Protein AF-A0A0G0XEZ7-F1 (afdb_monomer)

Solvent-accessible surface area (backbone atoms only — not comparable to full-atom values): 6282 Å² total; per-residue (Å²): 141,70,102,68,67,71,64,61,61,56,56,61,59,62,54,64,78,64,69,72,78,84,73,77,81,76,79,81,71,75,76,75,88,78,83,78,77,83,83,83,80,63,46,75,69,56,56,72,75,36,79,42,48,53,69,38,65,34,32,38,48,80,60,75,77,57,41,62,34,58,40,34,41,68,45,97,66,36,29,30,29,28,70,38,63,29,35,30,42,73,47,79,54,97,92,41,37,32,38,28,35,87

Foldseek 3Di:
DDPPPVVVVVVVVVVVVPPDDPPDDDPPPPPPPPDDDPDPPWAADADAFDKDAAFAFGGQDQPPLEDEDEQWDADPRRTITGRHIAGWDWDDDPNHIYIYGD

Mean predicted aligned error: 13.69 Å

Structure (mmCIF, N/CA/C/O backbone):
data_AF-A0A0G0XEZ7-F1
#
_entry.id   AF-A0A0G0XEZ7-F1
#
loop_
_atom_site.group_PDB
_atom_site.id
_atom_site.type_symbol
_atom_site.label_atom_id
_atom_site.label_alt_id
_atom_site.label_comp_id
_atom_site.label_asym_id
_atom_site.label_entity_id
_atom_site.label_seq_id
_atom_site.pdbx_PDB_ins_code
_atom_site.Cartn_x
_atom_site.Cartn_y
_atom_site.Cartn_z
_atom_site.occupancy
_atom_site.B_iso_or_equiv
_atom_site.auth_seq_id
_atom_site.auth_comp_id
_atom_site.auth_asym_id
_atom_site.auth_atom_id
_atom_site.pdbx_PDB_model_num
ATOM 1 N N . MET A 1 1 ? 74.952 -39.023 -42.186 1.00 41.19 1 MET A N 1
ATOM 2 C CA . MET A 1 1 ? 75.151 -38.346 -40.889 1.00 41.19 1 MET A CA 1
ATOM 3 C C . MET A 1 1 ? 75.066 -36.846 -41.154 1.00 41.19 1 MET A C 1
ATOM 5 O O . MET A 1 1 ? 75.949 -36.333 -41.809 1.00 41.19 1 MET A O 1
ATOM 9 N N . THR A 1 2 ? 73.993 -36.109 -40.888 1.00 45.84 2 THR A N 1
ATOM 10 C CA . THR A 1 2 ? 72.652 -36.438 -40.384 1.00 45.84 2 THR A CA 1
ATOM 11 C C . THR A 1 2 ? 71.718 -35.321 -40.860 1.00 45.84 2 THR A C 1
ATOM 13 O O . THR A 1 2 ? 71.969 -34.154 -40.593 1.00 45.84 2 THR A O 1
ATOM 16 N N . HIS A 1 3 ? 70.606 -35.679 -41.506 1.00 48.16 3 HIS A N 1
ATOM 17 C CA . HIS A 1 3 ? 69.465 -34.807 -41.835 1.00 48.16 3 HIS A CA 1
ATOM 18 C C . HIS A 1 3 ? 68.699 -34.304 -40.578 1.00 48.16 3 HIS A C 1
ATOM 20 O O . HIS A 1 3 ? 67.489 -34.109 -40.617 1.00 48.16 3 HIS A O 1
ATOM 26 N N . ARG A 1 4 ? 69.364 -34.142 -39.422 1.00 54.41 4 ARG A N 1
ATOM 27 C CA . ARG A 1 4 ? 68.714 -33.865 -38.124 1.00 54.41 4 ARG A CA 1
ATOM 28 C C . ARG A 1 4 ? 68.985 -32.480 -37.529 1.00 54.41 4 ARG A C 1
ATOM 30 O O . ARG A 1 4 ? 68.285 -32.114 -36.595 1.00 54.41 4 ARG A O 1
ATOM 37 N N . GLU A 1 5 ? 69.913 -31.687 -38.063 1.00 52.56 5 GLU A N 1
ATOM 38 C CA . GLU A 1 5 ? 70.328 -30.431 -37.402 1.00 52.56 5 GLU A CA 1
ATOM 39 C C . GLU A 1 5 ? 69.657 -29.164 -37.957 1.00 52.56 5 GLU A C 1
ATOM 41 O O . GLU A 1 5 ? 69.528 -28.168 -37.247 1.00 52.56 5 GLU A O 1
ATOM 46 N N . ASN A 1 6 ? 69.110 -29.209 -39.174 1.00 54.62 6 ASN A N 1
ATOM 47 C CA . ASN A 1 6 ? 68.437 -28.046 -39.770 1.00 54.62 6 ASN A CA 1
ATOM 48 C C . ASN A 1 6 ? 67.033 -27.790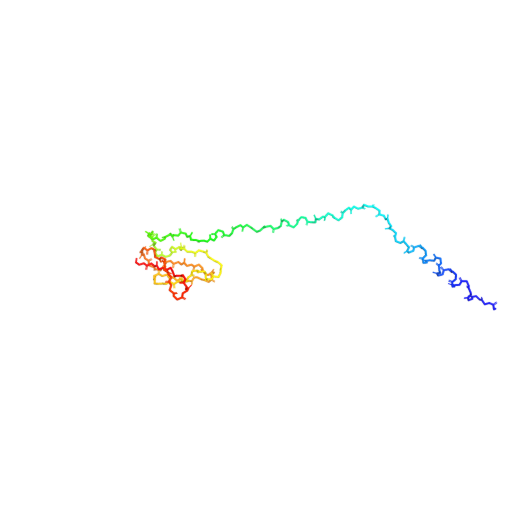 -39.198 1.00 54.62 6 ASN A C 1
ATOM 50 O O . ASN A 1 6 ? 66.510 -26.687 -39.326 1.00 54.62 6 ASN A O 1
ATOM 54 N N . ASN A 1 7 ? 66.430 -28.774 -38.523 1.00 55.09 7 ASN A N 1
ATOM 55 C CA . ASN A 1 7 ? 65.069 -28.650 -37.994 1.00 55.09 7 ASN A CA 1
ATOM 56 C C . ASN A 1 7 ? 64.999 -27.780 -36.724 1.00 55.09 7 ASN A C 1
ATOM 58 O O . ASN A 1 7 ? 63.968 -27.180 -36.446 1.00 55.09 7 ASN A O 1
ATOM 62 N N . ALA A 1 8 ? 66.098 -27.672 -35.966 1.00 54.19 8 ALA A N 1
ATOM 63 C CA . ALA A 1 8 ? 66.135 -26.879 -34.736 1.00 54.19 8 ALA A CA 1
ATOM 64 C C . ALA A 1 8 ? 66.234 -25.373 -35.025 1.00 54.19 8 ALA A C 1
ATOM 66 O O . ALA A 1 8 ? 65.543 -24.587 -34.388 1.00 54.19 8 ALA A O 1
ATOM 67 N N . ARG A 1 9 ? 67.028 -24.957 -36.025 1.00 49.34 9 ARG A N 1
ATOM 68 C CA . ARG A 1 9 ? 67.163 -23.536 -36.402 1.00 49.34 9 ARG A CA 1
ATOM 69 C C . ARG A 1 9 ? 65.881 -22.946 -36.993 1.00 49.34 9 ARG A C 1
ATOM 71 O O . ARG A 1 9 ? 65.533 -21.819 -36.658 1.00 49.34 9 ARG A O 1
ATOM 78 N N . ILE A 1 10 ? 65.143 -23.729 -37.781 1.00 52.59 10 ILE A N 1
ATOM 79 C CA . ILE A 1 10 ? 63.884 -23.287 -38.399 1.00 52.59 10 ILE A CA 1
ATOM 80 C C . ILE A 1 10 ? 62.794 -23.059 -37.332 1.00 52.59 10 ILE A C 1
ATOM 82 O O . ILE A 1 10 ? 61.999 -22.132 -37.468 1.00 52.59 10 ILE A O 1
ATOM 86 N N . GLN A 1 11 ? 62.803 -23.815 -36.222 1.00 48.41 11 GLN A N 1
ATOM 87 C CA . GLN A 1 11 ? 61.838 -23.623 -35.129 1.00 48.41 11 GLN A CA 1
ATOM 88 C C . GLN A 1 11 ? 62.037 -22.318 -34.342 1.00 48.41 11 GLN A C 1
ATOM 90 O O . GLN A 1 11 ? 61.054 -21.717 -33.895 1.00 48.41 11 GLN A O 1
ATOM 95 N N . TYR A 1 12 ? 63.276 -21.840 -34.193 1.00 48.91 12 TYR A N 1
ATOM 96 C CA . TYR A 1 12 ? 63.545 -20.575 -33.499 1.00 48.91 12 TYR A CA 1
ATOM 97 C C . TYR A 1 12 ? 63.239 -19.343 -34.363 1.00 48.91 12 TYR A C 1
ATOM 99 O O . TYR A 1 12 ? 62.822 -18.323 -33.815 1.00 48.91 12 TYR A O 1
ATOM 107 N N . GLU A 1 13 ? 63.330 -19.443 -35.692 1.00 49.03 13 GLU A N 1
ATOM 108 C CA . GLU A 1 13 ? 62.915 -18.361 -36.600 1.00 49.03 13 GLU A CA 1
ATOM 109 C C . GLU A 1 13 ? 61.384 -18.270 -36.748 1.00 49.03 13 GLU A C 1
ATOM 111 O O . GLU A 1 13 ? 60.837 -17.167 -36.814 1.00 49.03 13 GLU A O 1
ATOM 116 N N . THR A 1 14 ? 60.648 -19.387 -36.648 1.00 50.81 14 THR A N 1
ATOM 117 C CA . THR A 1 14 ? 59.170 -19.365 -36.565 1.00 50.81 14 THR A CA 1
ATOM 118 C C . THR A 1 14 ? 58.617 -18.751 -35.275 1.00 50.81 14 THR A C 1
ATOM 120 O O . THR A 1 14 ? 57.440 -18.390 -35.228 1.00 50.81 14 THR A O 1
ATOM 123 N N . ASN A 1 15 ? 59.441 -18.583 -34.235 1.00 50.00 15 ASN A N 1
ATOM 124 C CA . ASN A 1 15 ? 59.015 -17.941 -32.989 1.00 50.00 15 ASN A CA 1
ATOM 125 C C . ASN A 1 15 ? 59.120 -16.407 -33.021 1.00 50.00 15 ASN A C 1
ATOM 127 O O . ASN A 1 15 ? 58.462 -15.750 -32.215 1.00 50.00 15 ASN A O 1
ATOM 131 N N . PHE A 1 16 ? 59.856 -15.816 -33.971 1.00 51.28 16 PHE A N 1
ATOM 132 C CA . PHE A 1 16 ? 59.925 -14.353 -34.117 1.00 51.28 16 PHE A CA 1
ATOM 133 C C . PHE A 1 16 ? 58.710 -13.769 -34.859 1.00 51.28 16 PHE A C 1
ATOM 135 O O . PHE A 1 16 ? 58.310 -12.636 -34.603 1.00 51.28 16 PHE A O 1
ATOM 142 N N . GLY A 1 17 ? 58.046 -14.575 -35.696 1.00 48.00 17 GLY A N 1
ATOM 143 C CA . GLY A 1 17 ? 56.750 -14.246 -36.310 1.00 48.00 17 GLY A CA 1
ATOM 144 C C . GLY A 1 17 ? 55.564 -14.281 -35.334 1.00 48.00 17 GLY A C 1
ATOM 145 O O . GLY A 1 17 ? 54.440 -13.957 -35.711 1.00 48.00 17 GLY A O 1
ATOM 146 N N . LYS A 1 18 ? 55.807 -14.655 -34.069 1.00 50.09 18 LYS A N 1
ATOM 147 C CA . LYS A 1 18 ? 54.818 -14.691 -32.983 1.00 50.09 18 LYS A CA 1
ATOM 148 C C . LYS A 1 18 ? 54.951 -13.503 -32.022 1.00 50.09 18 LYS A C 1
ATOM 150 O O . LYS A 1 18 ? 54.425 -13.548 -30.917 1.00 50.09 18 LYS A O 1
ATOM 155 N N . LEU A 1 19 ? 55.576 -12.405 -32.444 1.00 50.69 19 LEU A N 1
ATOM 156 C CA . LEU A 1 19 ? 55.310 -11.082 -31.871 1.00 50.69 19 LEU A CA 1
ATOM 157 C C . LEU A 1 19 ? 54.124 -10.456 -32.614 1.00 50.69 19 LEU A C 1
ATOM 159 O O . LEU A 1 19 ? 54.246 -9.510 -33.383 1.00 50.69 19 LEU A O 1
ATOM 163 N N . ILE A 1 20 ? 52.970 -11.093 -32.404 1.00 53.84 20 ILE A N 1
ATOM 164 C CA . ILE A 1 20 ? 51.639 -10.495 -32.292 1.00 53.84 20 ILE A CA 1
ATOM 165 C C . ILE A 1 20 ? 51.609 -8.973 -32.494 1.00 53.84 20 ILE A C 1
ATOM 167 O O . ILE A 1 20 ? 51.708 -8.188 -31.559 1.00 53.84 20 ILE A O 1
ATOM 171 N N . ASN A 1 21 ? 51.412 -8.582 -33.751 1.00 53.78 21 ASN A N 1
ATOM 172 C CA . ASN A 1 21 ? 50.226 -7.844 -34.166 1.00 53.78 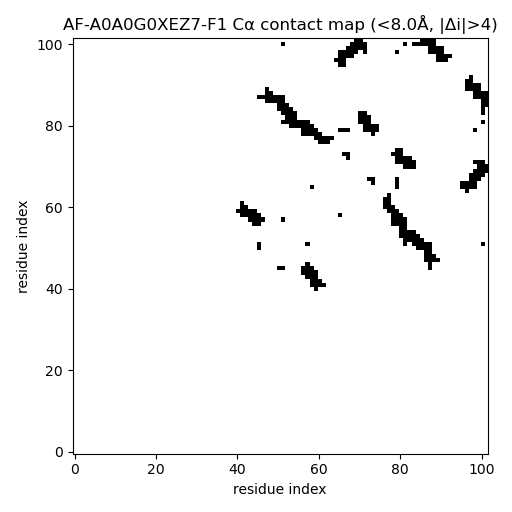21 ASN A CA 1
ATOM 173 C C . ASN A 1 21 ? 49.816 -6.710 -33.206 1.00 53.78 21 ASN A C 1
ATOM 175 O O . ASN A 1 21 ? 48.693 -6.666 -32.707 1.00 53.78 21 ASN A O 1
ATOM 179 N N . MET A 1 22 ? 50.724 -5.750 -33.023 1.00 57.38 22 MET A N 1
ATOM 180 C CA . MET A 1 22 ? 50.451 -4.369 -32.603 1.00 57.38 22 MET A CA 1
ATOM 181 C C . MET A 1 22 ? 49.625 -3.622 -33.674 1.00 57.38 22 MET A C 1
ATOM 183 O O . MET A 1 22 ? 49.899 -2.472 -34.016 1.00 57.38 22 MET A O 1
ATOM 187 N N . ALA A 1 23 ? 48.621 -4.281 -34.260 1.00 52.88 23 ALA A N 1
ATOM 188 C CA . ALA A 1 23 ? 47.687 -3.665 -35.184 1.00 52.88 23 ALA A CA 1
ATOM 189 C C . ALA A 1 23 ? 46.727 -2.781 -34.380 1.00 52.88 23 ALA A C 1
ATOM 191 O O . ALA A 1 23 ? 45.787 -3.230 -33.725 1.00 52.88 23 ALA A O 1
ATOM 192 N N . HIS A 1 24 ? 47.055 -1.494 -34.422 1.00 60.91 24 HIS A N 1
ATOM 193 C CA . HIS A 1 24 ? 46.335 -0.355 -33.889 1.00 60.91 24 HIS A CA 1
ATOM 194 C C . HIS A 1 24 ? 44.908 -0.204 -34.461 1.00 60.91 24 HIS A C 1
ATOM 196 O O . HIS A 1 24 ? 44.686 -0.343 -35.661 1.00 60.91 24 HIS A O 1
ATOM 202 N N . LYS A 1 25 ? 43.997 0.247 -33.575 1.00 56.75 25 LYS A N 1
ATOM 203 C CA . LYS A 1 25 ? 42.564 0.606 -33.754 1.00 56.75 25 LYS A CA 1
ATOM 204 C C . LYS A 1 25 ? 41.626 -0.593 -33.990 1.00 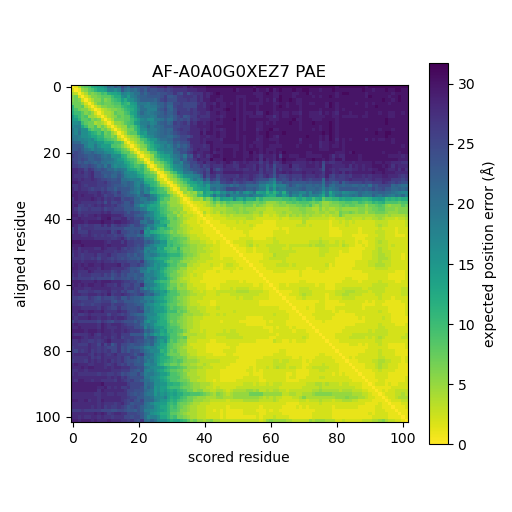56.75 25 LYS A C 1
ATOM 206 O O . LYS A 1 25 ? 41.901 -1.474 -34.778 1.00 56.75 25 LYS A O 1
ATOM 211 N N . LYS A 1 26 ? 40.453 -0.679 -33.358 1.00 51.31 26 LYS A N 1
ATOM 212 C CA . LYS A 1 26 ? 39.555 0.352 -32.810 1.00 51.31 26 LYS A CA 1
ATOM 213 C C . LYS A 1 26 ? 39.323 0.140 -31.318 1.00 51.31 26 LYS A C 1
ATOM 215 O O . LYS A 1 26 ? 39.248 -0.995 -30.867 1.00 51.31 26 LYS A O 1
ATOM 220 N N . GLY A 1 27 ? 39.187 1.246 -30.584 1.00 59.09 27 GLY A N 1
ATOM 221 C CA . GLY A 1 27 ? 38.822 1.232 -29.174 1.00 59.09 27 GLY A CA 1
ATOM 222 C C . GLY A 1 27 ? 37.685 0.252 -28.920 1.00 59.09 27 GLY A C 1
ATOM 223 O O . GLY A 1 27 ? 36.699 0.241 -29.660 1.00 59.09 27 GLY A O 1
ATOM 224 N N . GLY A 1 28 ? 37.858 -0.582 -27.894 1.00 58.53 28 GLY A N 1
ATOM 225 C CA . GLY A 1 28 ? 36.753 -1.319 -27.313 1.00 58.53 28 GLY A CA 1
ATOM 226 C C . GLY A 1 28 ? 35.741 -0.276 -26.883 1.00 58.53 28 GLY A C 1
ATOM 227 O O . GLY A 1 28 ? 35.936 0.395 -25.872 1.00 58.53 28 GLY A O 1
ATOM 228 N N . GLY A 1 29 ? 34.733 -0.047 -27.725 1.00 64.19 29 GLY A N 1
ATOM 229 C CA . GLY A 1 29 ? 33.625 0.812 -27.368 1.00 64.19 29 GLY A CA 1
ATOM 230 C C . GLY A 1 29 ? 33.097 0.254 -26.065 1.00 64.19 29 GLY A C 1
ATOM 231 O O . GLY A 1 29 ? 32.712 -0.914 -26.021 1.00 64.19 29 GLY A O 1
ATOM 232 N N . ALA A 1 30 ? 33.147 1.052 -24.999 1.00 66.81 30 ALA A N 1
ATOM 233 C CA . A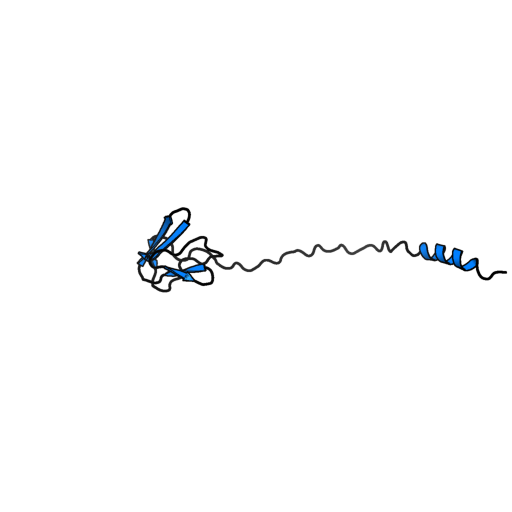LA A 1 30 ? 32.394 0.734 -23.807 1.00 66.81 30 ALA A CA 1
ATOM 234 C C . ALA A 1 30 ? 30.963 0.522 -24.299 1.00 66.81 30 ALA A C 1
ATOM 236 O O . ALA A 1 30 ? 30.334 1.465 -24.783 1.00 66.81 30 ALA A O 1
ATOM 237 N N . THR A 1 31 ? 30.471 -0.719 -24.287 1.00 67.81 31 THR A N 1
ATOM 238 C CA . THR A 1 31 ? 29.046 -0.945 -24.486 1.00 67.81 31 THR A CA 1
ATOM 239 C C . THR A 1 31 ? 28.390 -0.158 -23.374 1.00 67.81 31 THR A C 1
ATOM 241 O O . THR A 1 31 ? 28.550 -0.505 -22.203 1.00 67.81 31 THR A O 1
ATOM 244 N N . ALA A 1 32 ? 27.756 0.961 -23.722 1.00 72.00 32 ALA A N 1
ATOM 245 C CA . ALA A 1 32 ? 27.031 1.757 -22.757 1.00 72.00 32 ALA A CA 1
ATOM 246 C C . ALA A 1 32 ? 25.973 0.823 -22.171 1.00 72.00 32 ALA A C 1
ATOM 248 O O . ALA A 1 32 ? 25.025 0.440 -22.859 1.00 72.00 32 ALA A O 1
ATOM 249 N N . ASN A 1 33 ? 26.183 0.383 -20.931 1.00 72.38 33 ASN A N 1
ATOM 250 C CA . ASN A 1 33 ? 25.222 -0.409 -20.181 1.00 72.38 33 ASN A CA 1
ATOM 251 C C . ASN A 1 33 ? 24.057 0.512 -19.819 1.00 72.38 33 ASN A C 1
ATOM 253 O O . ASN A 1 33 ? 23.904 0.927 -18.678 1.00 72.38 33 ASN A O 1
ATOM 257 N N . ASN A 1 34 ? 23.261 0.869 -20.822 1.00 70.00 34 ASN A N 1
ATOM 258 C CA . ASN A 1 34 ? 22.064 1.677 -20.686 1.00 70.00 34 ASN A CA 1
ATOM 259 C C . ASN A 1 34 ? 20.848 0.793 -20.977 1.00 70.00 34 ASN A C 1
ATOM 261 O O . ASN A 1 34 ? 20.099 1.006 -21.928 1.00 70.00 34 ASN A O 1
ATOM 265 N N . ARG A 1 35 ? 20.720 -0.291 -20.203 1.00 85.06 35 ARG A N 1
ATOM 266 C CA . ARG A 1 35 ? 19.513 -1.121 -20.175 1.00 85.06 35 ARG A CA 1
ATOM 267 C C . ARG A 1 35 ? 18.759 -0.766 -18.910 1.00 85.06 35 ARG A C 1
ATOM 269 O O . ARG A 1 35 ? 19.017 -1.352 -17.864 1.00 85.06 35 ARG A O 1
ATOM 276 N N . ASP A 1 36 ? 17.851 0.192 -19.018 1.00 86.69 36 ASP A N 1
ATOM 277 C CA . ASP A 1 36 ? 16.911 0.478 -17.943 1.00 86.69 36 ASP A CA 1
ATOM 278 C C . ASP A 1 36 ? 15.557 -0.180 -18.224 1.00 86.69 36 ASP A C 1
ATOM 280 O O . ASP A 1 36 ? 15.114 -0.327 -19.369 1.00 86.69 36 ASP A O 1
ATOM 284 N N . SER A 1 37 ? 14.903 -0.617 -17.157 1.00 87.50 37 SER A N 1
ATOM 285 C CA . SER A 1 37 ? 13.564 -1.176 -17.220 1.00 87.50 37 SER A CA 1
ATOM 286 C C . SER A 1 37 ? 12.531 -0.071 -17.032 1.00 87.50 37 SER A C 1
ATOM 288 O O . SER A 1 37 ? 12.680 0.808 -16.193 1.00 87.50 37 SER A O 1
ATOM 290 N N . GLN A 1 38 ? 11.422 -0.150 -17.766 1.00 92.31 38 GLN A N 1
ATOM 291 C CA . GLN A 1 38 ? 10.319 0.788 -17.568 1.00 92.31 38 GLN A CA 1
ATOM 292 C C . GLN A 1 38 ? 9.796 0.727 -16.125 1.00 92.31 38 GLN A C 1
ATOM 294 O O . GLN A 1 38 ? 9.536 -0.365 -15.595 1.00 92.31 38 GLN A O 1
ATOM 299 N N . GLY A 1 39 ? 9.568 1.900 -15.530 1.00 92.31 39 GLY A N 1
ATOM 300 C CA . GLY A 1 39 ? 9.041 2.041 -14.177 1.00 92.31 39 GLY A CA 1
ATOM 301 C C . GLY A 1 39 ? 7.719 1.290 -13.984 1.00 92.31 39 GLY A C 1
ATOM 302 O O . GLY A 1 39 ? 6.768 1.432 -14.755 1.00 92.31 39 GLY A O 1
ATOM 303 N N . LYS A 1 40 ? 7.637 0.481 -12.923 1.00 92.75 40 LYS A N 1
ATOM 304 C CA . LYS A 1 40 ? 6.499 -0.426 -12.668 1.00 92.75 40 LYS A CA 1
ATOM 305 C C . LYS A 1 40 ? 5.310 0.224 -11.950 1.00 92.75 40 LYS A C 1
ATOM 307 O O . LYS A 1 40 ? 4.383 -0.483 -11.571 1.00 92.75 40 LYS A O 1
ATOM 312 N N . ARG A 1 41 ? 5.320 1.557 -11.783 1.00 95.94 41 ARG A N 1
ATOM 313 C CA . ARG A 1 41 ? 4.231 2.359 -11.179 1.00 95.94 41 ARG A CA 1
ATOM 314 C C . ARG A 1 41 ? 3.749 1.811 -9.823 1.00 95.94 41 ARG A C 1
ATOM 316 O O . ARG A 1 41 ? 2.550 1.796 -9.534 1.00 95.94 41 ARG A O 1
ATOM 323 N N . LEU A 1 42 ? 4.693 1.354 -9.001 1.00 97.69 42 LEU A N 1
ATOM 324 C CA . LEU A 1 42 ? 4.449 0.910 -7.626 1.00 97.69 42 LEU A CA 1
ATOM 325 C C . LEU A 1 42 ? 4.010 2.090 -6.737 1.00 97.69 42 LEU A C 1
ATOM 327 O O . LEU A 1 42 ? 3.979 3.237 -7.182 1.00 97.69 42 LEU A O 1
ATOM 331 N N . GLY A 1 43 ? 3.644 1.794 -5.496 1.00 97.38 43 GLY A N 1
ATOM 332 C CA . GLY A 1 43 ? 3.263 2.761 -4.475 1.00 97.38 43 GLY A CA 1
ATOM 333 C C . GLY A 1 43 ? 1.787 2.714 -4.088 1.00 97.38 43 GLY A C 1
ATOM 334 O O . GLY A 1 43 ? 1.002 1.890 -4.577 1.00 97.38 43 GLY A O 1
ATOM 335 N N . VAL A 1 44 ? 1.442 3.631 -3.189 1.00 98.00 44 VAL A N 1
ATOM 336 C CA . VAL A 1 44 ? 0.088 3.867 -2.681 1.00 98.00 44 VAL A CA 1
ATOM 337 C C . VAL A 1 44 ? -0.787 4.452 -3.793 1.00 98.00 44 VAL A C 1
ATOM 339 O O . VAL A 1 44 ? -0.309 5.225 -4.624 1.00 98.00 44 VAL A O 1
ATOM 342 N N . LYS A 1 45 ? -2.046 4.019 -3.843 1.00 98.19 45 LYS A N 1
ATOM 343 C CA . LYS A 1 45 ? -3.064 4.445 -4.814 1.00 98.19 45 LYS A CA 1
ATOM 344 C C . LYS A 1 45 ? -4.232 5.165 -4.154 1.00 98.19 45 LYS A C 1
ATOM 346 O O . LYS A 1 45 ? -4.791 6.050 -4.783 1.00 98.19 45 LYS A O 1
ATOM 351 N N . ILE A 1 46 ? -4.555 4.793 -2.916 1.00 97.75 46 ILE A N 1
ATOM 352 C CA . ILE A 1 46 ? -5.560 5.454 -2.081 1.00 97.75 46 ILE A CA 1
ATOM 353 C C . ILE A 1 46 ? -4.898 5.773 -0.743 1.00 97.75 46 ILE A C 1
ATOM 355 O O . ILE A 1 46 ? -4.284 4.895 -0.124 1.00 97.75 46 ILE A O 1
ATOM 359 N N . TYR A 1 47 ? -4.965 7.032 -0.334 1.00 97.69 47 TYR A N 1
ATOM 360 C CA . TYR A 1 47 ? -4.279 7.553 0.841 1.00 97.69 47 TYR A CA 1
ATOM 361 C C . TYR A 1 47 ? -5.133 7.439 2.106 1.00 97.69 47 TYR A C 1
ATOM 363 O O . TYR A 1 47 ? -6.333 7.178 2.071 1.00 97.69 47 TYR A O 1
ATOM 371 N N . GLY A 1 48 ? -4.487 7.616 3.261 1.00 97.00 48 GLY A N 1
ATOM 372 C CA . GLY A 1 48 ? -5.172 7.598 4.549 1.00 97.00 48 GLY A CA 1
ATOM 373 C C . GLY A 1 48 ? -6.241 8.685 4.622 1.00 97.00 48 GLY A C 1
ATOM 374 O O . GLY A 1 48 ? -5.976 9.842 4.309 1.00 97.00 48 GLY A O 1
ATOM 375 N N . GLY A 1 49 ? -7.439 8.308 5.054 1.00 96.44 49 GLY A N 1
ATOM 376 C CA . GLY A 1 49 ? -8.588 9.201 5.135 1.00 96.44 49 GLY A CA 1
ATOM 377 C C . GLY A 1 49 ? -9.412 9.306 3.849 1.00 96.44 49 GLY A C 1
ATOM 378 O O . GLY A 1 49 ? -10.431 9.991 3.862 1.00 96.44 49 GLY A O 1
ATOM 379 N N . GLU A 1 50 ? -9.033 8.629 2.769 1.00 98.00 50 GLU A N 1
ATOM 380 C CA . GLU A 1 50 ? -9.861 8.537 1.564 1.00 98.00 50 GLU A CA 1
ATOM 381 C C . GLU A 1 50 ? -10.810 7.336 1.635 1.00 98.00 50 GLU A C 1
ATOM 383 O O . GLU A 1 50 ? -10.570 6.373 2.369 1.00 98.00 50 GLU A O 1
ATOM 388 N N . ASN A 1 51 ? -11.895 7.393 0.865 1.00 97.75 51 ASN A N 1
ATOM 389 C CA . ASN A 1 51 ? -12.838 6.287 0.759 1.00 97.75 51 ASN A CA 1
ATOM 390 C C . ASN A 1 51 ? -12.336 5.269 -0.270 1.00 97.75 51 ASN A C 1
ATOM 392 O O . ASN A 1 51 ? -11.906 5.632 -1.366 1.00 97.75 51 ASN A O 1
ATOM 396 N N . ALA A 1 52 ? -12.448 3.990 0.062 1.00 97.88 52 ALA A N 1
ATOM 397 C CA . ALA A 1 52 ? -12.239 2.885 -0.854 1.00 97.88 52 ALA A CA 1
ATOM 398 C C . ALA A 1 52 ? -13.521 2.067 -0.975 1.00 97.88 52 ALA A C 1
ATOM 400 O O . ALA A 1 52 ? -14.236 1.880 0.007 1.00 97.88 52 ALA A O 1
ATOM 401 N N . SER A 1 53 ? -13.779 1.571 -2.180 1.00 98.31 53 SER A N 1
ATOM 402 C CA . SER A 1 53 ? -14.788 0.548 -2.427 1.00 98.31 53 SER A CA 1
ATOM 403 C C . SER A 1 53 ? -14.148 -0.837 -2.433 1.00 98.31 53 SER A C 1
ATOM 405 O O . SER A 1 53 ? -12.949 -0.972 -2.708 1.00 98.31 53 SER A O 1
ATOM 407 N N . ALA A 1 54 ? -14.939 -1.876 -2.188 1.00 97.88 54 ALA A N 1
ATOM 408 C CA . ALA A 1 54 ? -14.511 -3.258 -2.307 1.00 97.88 54 ALA A CA 1
ATOM 409 C C . ALA A 1 54 ? -13.901 -3.517 -3.698 1.00 97.88 54 ALA A C 1
ATOM 411 O O . ALA A 1 54 ? -14.439 -3.123 -4.732 1.00 97.88 54 ALA A O 1
ATOM 412 N N . GLY A 1 55 ? -12.739 -4.167 -3.722 1.00 97.50 55 GLY A N 1
ATOM 413 C CA . GLY A 1 55 ? -11.949 -4.424 -4.925 1.00 97.50 55 GLY A CA 1
ATOM 414 C C . GLY A 1 55 ? -10.938 -3.329 -5.281 1.00 97.50 55 GLY A C 1
ATOM 415 O O . GLY A 1 55 ? -10.026 -3.596 -6.069 1.00 97.50 55 GLY A O 1
ATOM 416 N N . ASN A 1 56 ? -11.018 -2.132 -4.687 1.00 98.44 56 ASN A N 1
ATOM 417 C CA . ASN A 1 56 ? -10.045 -1.078 -4.965 1.00 98.44 56 ASN A CA 1
ATOM 418 C C . ASN A 1 56 ? -8.632 -1.487 -4.538 1.00 98.44 56 ASN A C 1
ATOM 420 O O . ASN A 1 56 ? -8.407 -2.018 -3.450 1.00 98.44 56 ASN A O 1
ATOM 424 N N . ILE A 1 57 ? -7.654 -1.170 -5.384 1.00 98.38 57 ILE A N 1
ATOM 425 C CA . ILE A 1 57 ? -6.237 -1.342 -5.065 1.00 98.38 57 ILE A CA 1
ATOM 426 C C . ILE A 1 57 ? -5.791 -0.176 -4.188 1.00 98.38 57 ILE A C 1
ATOM 428 O O . ILE A 1 57 ? -5.922 0.977 -4.589 1.00 98.38 57 ILE A O 1
ATOM 432 N N . ILE A 1 58 ? -5.196 -0.480 -3.035 1.00 98.31 58 ILE A N 1
ATOM 433 C CA . ILE A 1 58 ? -4.716 0.529 -2.085 1.00 98.31 58 ILE A CA 1
ATOM 434 C C . ILE A 1 58 ? -3.203 0.713 -2.223 1.00 98.31 58 ILE A C 1
ATOM 436 O O . ILE A 1 58 ? -2.723 1.843 -2.276 1.00 98.31 58 ILE A O 1
ATOM 440 N N . VAL A 1 59 ? -2.432 -0.376 -2.340 1.00 98.44 59 VAL A N 1
ATOM 441 C CA . VAL A 1 59 ? -0.964 -0.320 -2.483 1.00 98.44 59 VAL A CA 1
ATOM 442 C C . VAL A 1 59 ? -0.477 -1.376 -3.465 1.00 98.44 59 VAL A C 1
ATOM 444 O O . VAL A 1 59 ? -0.764 -2.557 -3.289 1.00 98.44 59 VAL A O 1
ATOM 447 N N . ARG A 1 60 ? 0.331 -0.975 -4.455 1.00 98.44 60 ARG A N 1
ATOM 448 C CA . ARG A 1 60 ? 1.119 -1.903 -5.288 1.00 98.44 60 ARG A CA 1
ATOM 449 C C . ARG A 1 60 ? 2.569 -1.887 -4.833 1.00 98.44 60 ARG A C 1
ATOM 451 O O . ARG A 1 60 ? 3.195 -0.834 -4.848 1.00 98.44 60 ARG A O 1
ATOM 458 N N . GLN A 1 61 ? 3.131 -3.032 -4.4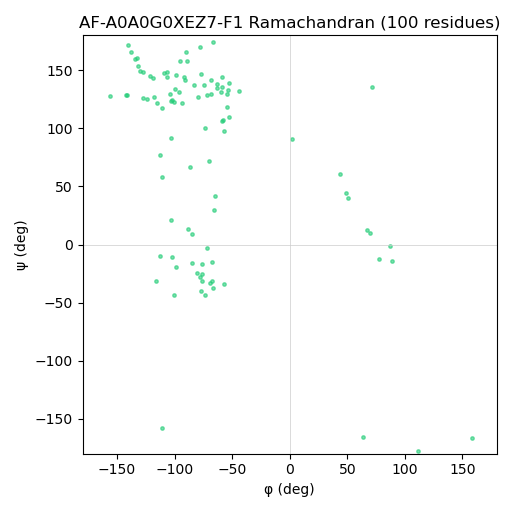80 1.00 98.00 61 GLN A N 1
ATOM 459 C CA . GLN A 1 61 ? 4.466 -3.095 -3.878 1.00 98.00 61 GLN A CA 1
ATOM 460 C C . GLN A 1 61 ? 5.280 -4.282 -4.396 1.00 98.00 61 GLN A C 1
ATOM 462 O O . GLN A 1 61 ? 4.793 -5.126 -5.150 1.00 98.00 61 GLN A O 1
ATOM 467 N N . ARG A 1 62 ? 6.562 -4.308 -4.031 1.00 97.12 62 ARG A N 1
ATOM 468 C CA . ARG A 1 62 ? 7.443 -5.465 -4.201 1.00 97.12 62 ARG A CA 1
ATOM 469 C C . ARG A 1 62 ? 7.845 -5.945 -2.819 1.00 97.12 62 ARG A C 1
ATOM 471 O O . ARG A 1 62 ? 8.395 -5.175 -2.042 1.00 97.12 62 ARG A O 1
ATOM 478 N N . GLY A 1 63 ? 7.539 -7.206 -2.530 1.00 96.00 63 GLY A N 1
ATOM 479 C CA . GLY A 1 63 ? 7.533 -7.688 -1.153 1.00 96.00 63 GLY A CA 1
ATOM 480 C C . GLY A 1 63 ? 6.468 -6.977 -0.314 1.00 96.00 63 GLY A C 1
AT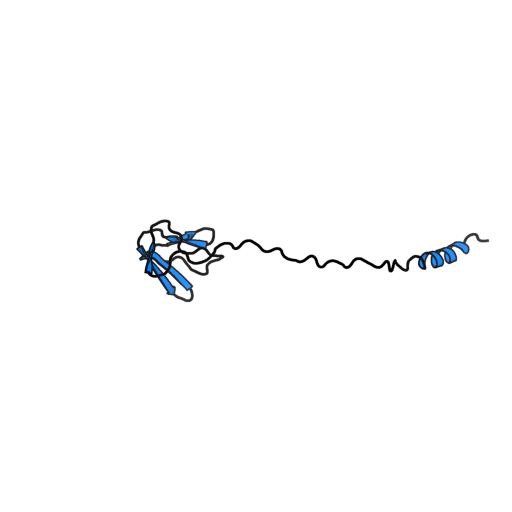OM 481 O O . GLY A 1 63 ? 5.578 -6.312 -0.845 1.00 96.00 63 GLY A O 1
ATOM 482 N N . THR A 1 64 ? 6.570 -7.128 1.002 1.00 96.56 64 THR A N 1
ATOM 483 C CA . THR A 1 64 ? 5.534 -6.706 1.951 1.00 96.56 64 THR A CA 1
ATOM 484 C C . THR A 1 64 ? 6.041 -5.539 2.796 1.00 96.56 64 THR A C 1
ATOM 486 O O . THR A 1 64 ? 6.459 -5.710 3.942 1.00 96.56 64 THR A O 1
ATOM 489 N N . GLU A 1 65 ? 6.053 -4.343 2.207 1.00 96.44 65 GLU A N 1
ATOM 490 C CA . GLU A 1 65 ? 6.376 -3.101 2.921 1.00 96.44 65 GLU A CA 1
ATOM 491 C C . GLU A 1 65 ? 5.212 -2.689 3.837 1.00 96.44 65 GLU A C 1
ATOM 493 O O . GLU A 1 65 ? 5.402 -2.340 5.009 1.00 96.44 65 GLU A O 1
ATOM 498 N N . TYR A 1 66 ? 4.006 -2.794 3.284 1.00 98.06 66 TYR A N 1
ATOM 499 C CA . TYR A 1 66 ? 2.734 -2.705 3.976 1.00 98.06 66 TYR A CA 1
ATOM 500 C C . TYR A 1 66 ? 2.103 -4.094 4.077 1.00 98.06 66 TYR A C 1
ATOM 502 O O . TYR A 1 66 ? 2.200 -4.903 3.154 1.00 98.06 66 TYR A O 1
ATOM 510 N N . TYR A 1 67 ? 1.433 -4.357 5.190 1.00 97.94 67 TYR A N 1
ATOM 511 C CA . TYR A 1 67 ? 0.733 -5.599 5.497 1.00 97.94 67 TYR A CA 1
ATOM 512 C C . TYR A 1 67 ? -0.778 -5.359 5.454 1.00 97.94 67 TYR A C 1
ATOM 514 O O . TYR A 1 67 ? -1.245 -4.276 5.807 1.00 97.94 67 TYR A O 1
ATOM 522 N N . SER A 1 68 ? -1.545 -6.370 5.052 1.00 97.75 68 SER A N 1
ATOM 523 C CA . SER A 1 68 ? -3.006 -6.311 5.121 1.00 97.75 68 SER A CA 1
ATOM 524 C C . SER A 1 68 ? -3.472 -6.317 6.578 1.00 97.75 68 SER A C 1
ATOM 526 O O . SER A 1 68 ? -3.044 -7.167 7.365 1.00 97.75 68 SER A O 1
ATOM 528 N N . GLY A 1 69 ? -4.340 -5.376 6.926 1.00 97.19 69 GLY A N 1
ATOM 529 C CA . GLY A 1 69 ? -5.103 -5.351 8.168 1.00 97.19 69 GLY A CA 1
ATOM 530 C C . GLY A 1 69 ? -6.594 -5.582 7.909 1.00 97.19 69 GLY A C 1
ATOM 531 O O . GLY A 1 69 ? -6.979 -6.140 6.880 1.00 97.19 69 GLY A O 1
ATOM 532 N N . GLN A 1 70 ? -7.440 -5.153 8.845 1.00 97.94 70 GLN A N 1
ATOM 533 C CA . GLN A 1 70 ? -8.897 -5.267 8.747 1.00 97.94 70 GLN A CA 1
ATOM 534 C C . GLN A 1 70 ? -9.442 -4.682 7.433 1.00 97.94 70 GLN A C 1
ATOM 536 O O . GLN A 1 70 ? -8.978 -3.644 6.971 1.00 97.94 70 GLN A O 1
ATOM 541 N N . GLY A 1 71 ? -10.413 -5.358 6.814 1.00 97.88 71 GLY A N 1
ATOM 542 C CA . GLY A 1 71 ? -11.065 -4.865 5.596 1.00 97.88 71 GLY A CA 1
ATOM 543 C C . GLY A 1 71 ? -10.178 -4.863 4.343 1.00 97.88 71 GLY A C 1
ATOM 544 O O . GLY A 1 71 ? -10.585 -4.348 3.301 1.00 97.88 71 GLY A O 1
ATOM 545 N N . THR A 1 72 ? -8.990 -5.479 4.396 1.00 98.50 72 THR A N 1
ATOM 546 C CA . THR A 1 72 ? -8.082 -5.619 3.247 1.00 98.50 72 THR A CA 1
ATOM 547 C C . THR A 1 72 ? -7.549 -7.042 3.100 1.00 98.50 72 THR A C 1
ATOM 549 O O . THR A 1 72 ? -7.530 -7.816 4.056 1.00 98.50 72 THR A O 1
ATOM 552 N N . MET A 1 73 ? -7.067 -7.383 1.905 1.00 98.38 73 MET A N 1
ATOM 553 C CA . MET A 1 73 ? -6.350 -8.635 1.645 1.00 98.38 73 MET A CA 1
ATOM 554 C C . MET A 1 73 ? -5.085 -8.401 0.821 1.00 98.38 73 MET A C 1
ATOM 556 O O . MET A 1 73 ? -4.933 -7.384 0.141 1.00 98.38 73 MET A O 1
ATOM 560 N N . LEU A 1 74 ? -4.169 -9.367 0.901 1.00 98.25 74 LEU A N 1
ATOM 561 C CA . LEU A 1 74 ? -2.905 -9.375 0.176 1.00 98.25 74 LEU A CA 1
ATOM 562 C C . LEU A 1 74 ? -3.007 -10.285 -1.056 1.00 98.25 74 LEU A C 1
ATOM 564 O O . LEU A 1 74 ? -3.295 -11.475 -0.942 1.00 98.25 74 LEU A O 1
ATOM 568 N N . GLY A 1 75 ? -2.756 -9.731 -2.238 1.00 97.62 75 GLY A N 1
ATOM 569 C CA . GLY A 1 75 ? -2.683 -10.478 -3.491 1.00 97.62 75 GLY A CA 1
ATOM 570 C C . GLY A 1 75 ? -1.362 -11.235 -3.661 1.00 97.62 75 GLY A C 1
ATOM 571 O O . GLY A 1 75 ? -0.387 -11.004 -2.945 1.00 97.62 75 GLY A O 1
ATOM 572 N N . ARG A 1 76 ? -1.294 -12.104 -4.679 1.00 97.38 76 ARG A N 1
ATOM 573 C CA . ARG A 1 76 ? -0.096 -12.910 -4.999 1.00 97.38 76 ARG A CA 1
ATOM 574 C C . ARG A 1 76 ? 1.156 -12.064 -5.262 1.00 97.38 76 ARG A C 1
ATOM 576 O O . ARG A 1 76 ? 2.260 -12.496 -4.953 1.00 97.38 76 ARG A O 1
ATOM 583 N N . ASP A 1 77 ? 1.002 -10.880 -5.853 1.00 96.88 77 ASP A N 1
ATOM 584 C CA . ASP A 1 77 ? 2.108 -9.950 -6.114 1.00 96.88 77 ASP A CA 1
ATOM 585 C C . ASP A 1 77 ? 2.381 -8.992 -4.940 1.00 96.88 77 ASP A C 1
ATOM 587 O O . ASP A 1 77 ? 3.135 -8.034 -5.104 1.00 96.88 77 ASP A O 1
ATOM 591 N N . HIS A 1 78 ? 1.807 -9.274 -3.764 1.00 98.12 78 HIS A N 1
ATOM 592 C CA . HIS A 1 78 ? 1.808 -8.446 -2.554 1.00 98.12 78 HIS A CA 1
ATOM 593 C C . HIS A 1 78 ? 1.025 -7.131 -2.675 1.00 98.12 78 HIS A C 1
ATOM 595 O O . HIS A 1 78 ? 1.133 -6.271 -1.800 1.00 98.12 78 HIS A O 1
ATOM 601 N N . THR A 1 79 ? 0.217 -6.950 -3.723 1.00 98.44 79 THR A N 1
ATOM 602 C CA . THR A 1 79 ? -0.718 -5.820 -3.803 1.00 98.44 79 THR A CA 1
ATOM 603 C C . THR A 1 79 ? -1.756 -5.917 -2.686 1.00 98.44 79 THR A C 1
ATOM 605 O O . THR A 1 79 ? -2.324 -6.985 -2.468 1.00 98.44 79 THR A O 1
ATOM 608 N N . ILE A 1 80 ? -2.031 -4.809 -2.001 1.00 98.56 80 ILE A N 1
ATOM 609 C CA . ILE A 1 80 ? -3.117 -4.719 -1.020 1.00 98.56 80 ILE A CA 1
ATOM 610 C C . ILE A 1 80 ? -4.348 -4.133 -1.699 1.00 98.56 80 ILE A C 1
ATOM 612 O O . ILE A 1 80 ? -4.257 -3.091 -2.359 1.00 98.56 80 ILE A O 1
ATOM 616 N N . PHE A 1 81 ? -5.490 -4.783 -1.502 1.00 98.62 81 PHE A N 1
ATOM 617 C CA . PHE A 1 81 ? -6.787 -4.337 -2.001 1.00 98.62 81 PHE A CA 1
ATOM 618 C C . PHE A 1 81 ? -7.856 -4.389 -0.906 1.00 98.62 81 PHE A C 1
ATOM 620 O O . PHE A 1 81 ? -7.745 -5.164 0.048 1.00 98.62 81 PHE A O 1
ATOM 627 N N . ALA A 1 82 ? -8.871 -3.540 -1.044 1.00 98.56 82 ALA A N 1
ATOM 628 C CA . ALA A 1 82 ? -10.014 -3.477 -0.144 1.00 98.56 82 ALA A CA 1
ATOM 629 C C . ALA A 1 82 ? -10.953 -4.668 -0.382 1.00 98.56 82 ALA A C 1
ATOM 631 O O . ALA A 1 82 ? -11.236 -5.009 -1.530 1.00 98.56 82 ALA A O 1
ATOM 632 N N . VAL A 1 83 ? -11.459 -5.289 0.684 1.00 98.38 83 VAL A N 1
ATOM 633 C CA . VAL A 1 83 ? -12.522 -6.315 0.589 1.00 98.38 83 VAL A CA 1
ATOM 634 C C . VAL A 1 83 ? -13.901 -5.791 0.970 1.00 98.38 83 VAL A C 1
ATOM 636 O O . VAL A 1 83 ? -14.896 -6.464 0.731 1.00 98.38 83 VAL A O 1
ATOM 639 N N . GLN A 1 84 ? -13.955 -4.593 1.540 1.00 98.19 84 GLN A N 1
ATOM 640 C CA . GLN A 1 84 ? -15.177 -3.897 1.915 1.00 98.19 84 GLN A CA 1
ATOM 641 C C . GLN A 1 84 ? -15.061 -2.418 1.548 1.00 98.19 84 GLN A C 1
ATOM 643 O O . GLN A 1 84 ? -13.958 -1.923 1.301 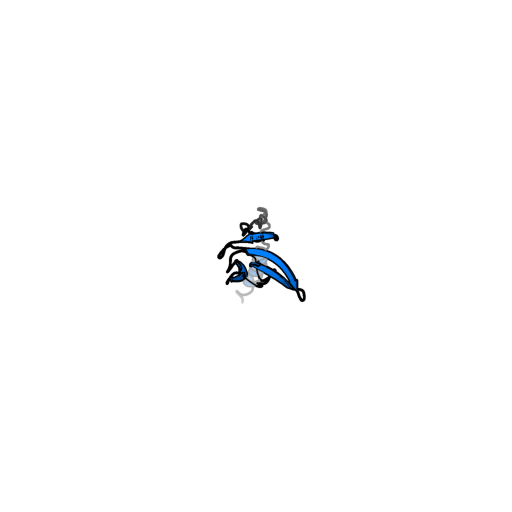1.00 98.19 84 GLN A O 1
ATOM 648 N N . ASP A 1 85 ? -16.196 -1.730 1.554 1.00 98.31 85 ASP A N 1
ATOM 649 C CA . ASP A 1 85 ? -16.243 -0.277 1.453 1.00 98.31 85 ASP A CA 1
ATOM 650 C C . ASP A 1 85 ? -15.874 0.352 2.801 1.00 98.31 85 ASP A C 1
ATOM 652 O O . ASP A 1 85 ? -16.178 -0.205 3.860 1.00 98.31 85 ASP A O 1
ATOM 656 N N . GLY A 1 86 ? -15.229 1.515 2.773 1.00 98.12 86 GLY A N 1
ATOM 657 C CA . GLY A 1 86 ? -14.902 2.247 3.993 1.00 98.12 86 GLY A CA 1
ATOM 658 C C . GLY A 1 86 ? -13.759 3.230 3.816 1.00 98.12 86 GLY A C 1
ATOM 659 O O . GLY A 1 86 ? -13.358 3.558 2.695 1.00 98.12 86 GLY A O 1
ATOM 660 N N . LYS A 1 87 ? -13.227 3.714 4.936 1.00 98.44 87 LYS A N 1
ATOM 661 C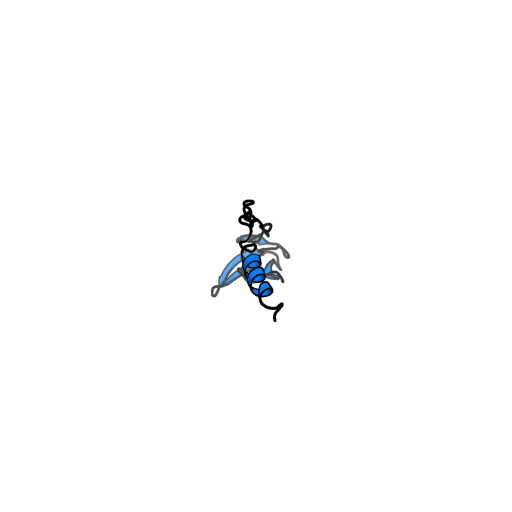 CA . LYS A 1 87 ? -12.166 4.726 4.942 1.00 98.44 87 LYS A CA 1
ATOM 662 C C . LYS A 1 87 ? -10.803 4.079 5.158 1.00 98.44 87 LYS A C 1
ATOM 664 O O . LYS A 1 87 ? -10.638 3.253 6.055 1.00 98.44 87 LYS A O 1
ATOM 669 N N . ILE A 1 88 ? -9.811 4.473 4.364 1.00 98.25 88 ILE A N 1
ATOM 670 C CA . ILE A 1 88 ? -8.456 3.930 4.478 1.00 98.25 88 ILE A CA 1
ATOM 671 C C . ILE A 1 88 ? -7.770 4.449 5.739 1.00 98.25 88 ILE A C 1
ATOM 673 O O . ILE A 1 88 ? -7.669 5.657 5.964 1.00 98.25 88 ILE A O 1
ATOM 677 N N . ASN A 1 89 ? -7.223 3.528 6.527 1.00 98.19 89 ASN A N 1
ATOM 678 C CA . ASN A 1 89 ? -6.414 3.813 7.701 1.00 98.19 89 ASN A CA 1
ATOM 679 C C . ASN A 1 89 ? -5.045 3.129 7.581 1.00 98.19 89 ASN A C 1
ATOM 681 O O . ASN A 1 89 ? -4.951 1.915 7.400 1.00 98.19 89 ASN A O 1
ATOM 685 N N . PHE A 1 90 ? -3.970 3.905 7.714 1.00 97.69 90 PHE A N 1
ATOM 686 C CA . PHE A 1 90 ? -2.609 3.375 7.795 1.00 97.69 90 PHE A CA 1
ATOM 687 C C . PHE A 1 90 ? -2.150 3.396 9.250 1.00 97.69 90 PHE A C 1
ATOM 689 O O . PHE A 1 90 ? -2.115 4.450 9.884 1.00 97.69 90 PHE A O 1
ATOM 696 N N . ARG A 1 91 ? -1.741 2.241 9.779 1.00 96.62 91 ARG A N 1
ATOM 697 C CA . ARG A 1 91 ? -1.319 2.101 11.182 1.00 96.62 91 ARG A CA 1
ATOM 698 C C . ARG A 1 91 ? 0.021 1.391 11.289 1.00 96.62 91 ARG A C 1
ATOM 700 O O . ARG A 1 91 ? 0.334 0.513 10.496 1.00 96.62 91 ARG A O 1
ATOM 707 N N . LYS A 1 92 ? 0.815 1.706 12.314 1.00 97.12 92 LYS A N 1
ATOM 708 C CA . LYS A 1 92 ? 2.000 0.916 12.679 1.00 97.12 92 LYS A CA 1
ATOM 709 C C . LYS A 1 92 ? 1.707 0.061 13.914 1.00 97.12 92 LYS A C 1
ATOM 711 O O . LYS A 1 92 ? 1.226 0.579 14.920 1.00 97.12 92 LYS A O 1
ATOM 716 N N . ARG A 1 93 ? 2.000 -1.240 13.855 1.00 95.56 93 ARG A N 1
ATOM 717 C CA . ARG A 1 93 ? 1.862 -2.182 14.981 1.00 95.56 93 ARG A CA 1
ATOM 718 C C . ARG A 1 93 ? 3.018 -3.176 14.972 1.00 95.56 93 ARG A C 1
ATOM 720 O O . ARG A 1 93 ? 3.290 -3.791 13.947 1.00 95.56 93 ARG A O 1
ATOM 727 N N . ASN A 1 94 ? 3.698 -3.333 16.108 1.00 95.19 94 ASN A N 1
ATOM 728 C CA . ASN A 1 94 ? 4.827 -4.260 16.285 1.00 95.19 94 ASN A CA 1
ATOM 729 C C . ASN A 1 94 ? 5.884 -4.137 15.168 1.00 95.19 94 ASN A C 1
ATOM 731 O O . ASN A 1 94 ? 6.310 -5.127 14.580 1.00 95.19 94 ASN A O 1
ATOM 735 N N . GLY A 1 95 ? 6.238 -2.901 14.803 1.00 94.75 95 GLY A N 1
ATOM 736 C CA . GLY A 1 95 ? 7.204 -2.616 13.735 1.00 94.75 95 GLY A CA 1
ATOM 737 C C . GLY A 1 95 ? 6.670 -2.764 12.303 1.00 94.75 95 GLY A C 1
ATOM 738 O O . GLY A 1 95 ? 7.309 -2.263 11.381 1.00 94.75 95 GLY A O 1
ATOM 739 N N . LYS A 1 96 ? 5.489 -3.358 12.099 1.00 95.69 96 LYS A N 1
ATOM 740 C CA . LYS A 1 96 ? 4.853 -3.520 10.784 1.00 95.69 96 LYS A CA 1
ATOM 741 C C . LYS A 1 96 ? 3.913 -2.359 10.472 1.00 95.69 96 LYS A C 1
ATOM 743 O O . LYS A 1 96 ? 3.239 -1.847 11.365 1.00 95.69 96 LYS A O 1
ATOM 748 N N . ARG A 1 97 ? 3.860 -1.952 9.203 1.00 97.81 97 ARG A N 1
ATOM 749 C CA . ARG A 1 97 ? 2.883 -0.986 8.682 1.00 97.81 97 ARG A CA 1
ATOM 750 C C . ARG A 1 97 ? 1.689 -1.753 8.127 1.00 97.81 97 ARG A C 1
ATOM 752 O O . ARG A 1 97 ? 1.876 -2.600 7.266 1.00 97.81 97 ARG A O 1
ATOM 759 N N . LEU A 1 98 ? 0.502 -1.491 8.645 1.00 97.94 98 LEU A N 1
ATOM 760 C CA . LEU A 1 98 ? -0.762 -2.117 8.278 1.00 97.94 98 LEU A CA 1
ATOM 761 C C . LEU A 1 98 ? -1.612 -1.134 7.477 1.00 97.94 98 LEU A C 1
ATOM 763 O O . LEU A 1 98 ? -1.552 0.076 7.711 1.00 97.94 98 LEU A O 1
ATOM 767 N N . VAL A 1 99 ? -2.406 -1.681 6.566 1.00 98.19 99 VAL A N 1
ATOM 768 C CA . VAL A 1 99 ? -3.425 -0.959 5.804 1.00 98.19 99 VAL A CA 1
ATOM 769 C C . V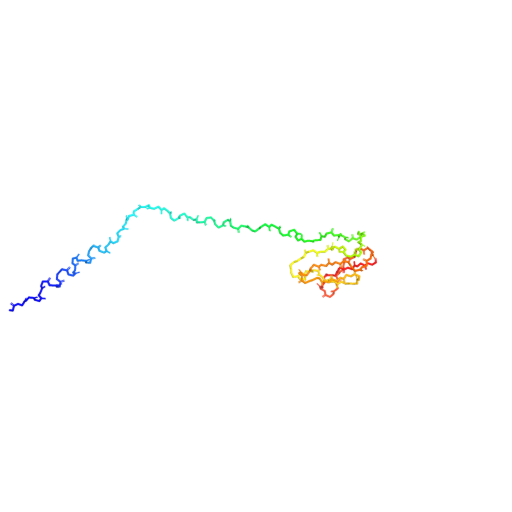AL A 1 99 ? -4.771 -1.556 6.158 1.00 98.19 99 VAL A C 1
ATOM 771 O O . VAL A 1 99 ? -4.941 -2.770 6.075 1.00 98.19 99 VAL A O 1
ATOM 774 N N . GLU A 1 100 ? -5.702 -0.713 6.570 1.00 98.19 100 GLU A N 1
ATOM 775 C CA . GLU A 1 100 ? -7.029 -1.114 7.015 1.00 98.19 100 GLU A CA 1
ATOM 776 C C . GLU A 1 100 ? -8.091 -0.319 6.257 1.00 98.19 100 GLU A C 1
ATOM 778 O O . GLU A 1 100 ? -7.863 0.833 5.882 1.00 98.19 100 GLU A O 1
ATOM 783 N N . VAL A 1 101 ? -9.246 -0.940 6.044 1.00 98.19 101 VAL A N 1
ATOM 784 C CA . VAL A 1 101 ? -10.481 -0.268 5.638 1.00 98.19 101 VAL A CA 1
ATOM 785 C C . VAL A 1 101 ? -11.425 -0.365 6.831 1.00 98.19 101 VAL A C 1
ATOM 787 O O . VAL A 1 101 ? -11.743 -1.476 7.266 1.00 98.19 101 VAL A O 1
ATOM 790 N N . LEU A 1 102 ? -11.801 0.791 7.379 1.00 95.31 102 LEU A N 1
ATOM 791 C CA . LEU A 1 102 ? -12.703 0.929 8.526 1.00 95.31 102 LEU A CA 1
ATOM 792 C C . LEU A 1 102 ? -14.108 1.326 8.077 1.00 95.31 102 LEU A C 1
ATOM 794 O O . LEU A 1 102 ? -14.202 2.185 7.165 1.00 95.31 102 LEU A O 1
#

Secondary structure (DSSP, 8-state):
--TTSHHHHHHHHTTGGGS----------------PPPP---EESS-TT-EE-TT-EEEE-SS-SEEE-TTEEE-TTS-EEESS-EEEEEEEETTEEEEEE-

pLDDT: mean 82.95, std 20.3, range [41.19, 98.62]

Nearest PDB structures (foldseek):
  8cvm-assembly1_v  TM=9.573E-01  e=4.989E-09  Cutibacterium acnes
  8rd8-assembly1_VH  TM=8.747E-01  e=1.013E-09  Psychrobacter urativorans
  8whx-assembly1_Z  TM=9.798E-01  e=1.177E-08  Mycolicibacterium smegmatis MC2 155
  8v9k-assembly1_Y  TM=9.107E-01  e=3.248E-09  Mycolicibacterium smegmatis MC2 155
  7msh-assembly1_W  TM=9.902E-01  e=6.553E-08  Mycobacterium tuberculosis H37Rv

Radius of gyration: 34.65 Å; Cα contacts (8 Å, |Δi|>4): 159; chains: 1; bounding box: 91×48×58 Å

Sequence (102 aa):
MTHRENNARIQYETNFGKLINMAHKKGGGATANNRDSQGKRLGVKIYGGENASAGNIIVRQRGTEYYSGQGTMLGRDHTIFAVQDGKINFRKRNGKRLVEVL

Organism: NCBI:txid1618409

InterPro domains:
  IPR001684 Large ribosomal subunit protein bL27 [PF01016] (23-101)
  IPR001684 Large ribosomal subunit protein bL27 [PR00063] (25-49)
  IPR001684 Large ribosomal subunit protein bL27 [PR00063] (50-74)
  IPR001684 Large ribosomal subunit protein bL27 [PR00063] (75-99)
  IPR001684 Large ribosomal subunit protein bL27 [PTHR15893] (19-101)
  IPR001684 Large ribosomal subunit protein bL27 [TIGR00062] (22-99)
  IPR018261 Large ribosomal subunit protein bL27, conserved site [PS00831] (55-69)